Protein AF-A0A845MLA7-F1 (afdb_monomer_lite)

Structure (mmCIF, N/CA/C/O backbone):
data_AF-A0A845MLA7-F1
#
_entry.id   AF-A0A845MLA7-F1
#
loop_
_atom_site.group_PDB
_atom_site.id
_atom_site.type_symbol
_atom_site.label_atom_id
_atom_site.label_alt_id
_atom_site.label_comp_id
_atom_site.label_asym_id
_atom_site.label_entity_id
_atom_site.label_seq_id
_atom_site.pdbx_PDB_ins_code
_atom_site.Cartn_x
_atom_site.Cartn_y
_atom_site.Cartn_z
_atom_site.occupancy
_atom_site.B_iso_or_equiv
_atom_site.auth_seq_id
_atom_site.auth_comp_id
_atom_site.auth_asym_id
_atom_site.auth_atom_id
_atom_site.pdbx_PDB_model_num
ATOM 1 N N . MET A 1 1 ? 20.011 2.304 14.618 1.00 33.16 1 MET A N 1
ATOM 2 C CA . MET A 1 1 ? 18.875 3.103 14.116 1.00 33.16 1 MET A CA 1
ATOM 3 C C . MET A 1 1 ? 17.621 2.473 14.698 1.00 33.16 1 MET A C 1
ATOM 5 O O . MET A 1 1 ? 17.238 1.398 14.261 1.00 33.16 1 MET A O 1
ATOM 9 N N . SER A 1 2 ? 17.102 3.039 15.788 1.00 32.16 2 SER A N 1
ATOM 10 C CA . SER A 1 2 ? 15.850 2.585 16.397 1.00 32.16 2 SER A CA 1
ATOM 11 C C . SER A 1 2 ? 14.728 3.109 15.516 1.00 32.16 2 SER A C 1
ATOM 13 O O . SER A 1 2 ? 14.552 4.321 15.430 1.00 32.16 2 SER A O 1
ATOM 15 N N . VAL A 1 3 ? 14.029 2.226 14.806 1.00 47.16 3 VAL A N 1
ATOM 16 C CA . VAL A 1 3 ? 12.743 2.590 14.215 1.00 47.16 3 VAL A CA 1
ATOM 17 C C . VAL A 1 3 ? 11.811 2.754 15.406 1.00 47.16 3 VAL A C 1
ATOM 19 O O . VAL A 1 3 ? 11.286 1.766 15.922 1.00 47.16 3 VAL A O 1
ATOM 22 N N . GLU A 1 4 ? 11.682 3.985 15.904 1.00 43.28 4 GLU A N 1
ATOM 23 C CA . GLU A 1 4 ? 10.566 4.371 16.759 1.00 43.28 4 GLU A CA 1
ATOM 24 C C . GLU A 1 4 ? 9.306 4.087 15.951 1.00 43.28 4 GLU A C 1
ATOM 26 O O . GLU A 1 4 ? 8.858 4.866 15.114 1.00 43.28 4 GLU A O 1
ATOM 31 N N . SER A 1 5 ? 8.805 2.872 16.131 1.00 49.62 5 SER A N 1
ATOM 32 C CA . SER A 1 5 ? 7.547 2.426 15.580 1.00 49.62 5 SER A CA 1
ATOM 33 C C . SER A 1 5 ? 6.517 3.242 16.333 1.00 49.62 5 SER A C 1
ATOM 35 O O . SER A 1 5 ? 6.171 2.894 17.459 1.00 49.62 5 SER A O 1
ATOM 37 N N . ASN A 1 6 ? 6.141 4.393 15.772 1.00 54.09 6 ASN A N 1
ATOM 38 C CA . ASN A 1 6 ? 5.117 5.265 16.318 1.00 54.09 6 ASN A CA 1
ATOM 39 C C . ASN A 1 6 ? 3.860 4.413 16.488 1.00 54.09 6 ASN A C 1
ATOM 41 O O . ASN A 1 6 ? 3.143 4.185 15.526 1.00 54.09 6 ASN A O 1
ATOM 45 N N . SER A 1 7 ? 3.622 3.860 17.677 1.00 56.94 7 SER A N 1
ATOM 46 C CA . SER A 1 7 ? 2.617 2.808 17.884 1.00 56.94 7 SER A CA 1
ATOM 47 C C . SER A 1 7 ? 1.193 3.268 17.560 1.00 56.94 7 SER A C 1
ATOM 49 O O . SER A 1 7 ? 0.292 2.439 17.461 1.00 56.94 7 SER A O 1
ATOM 51 N N . LYS A 1 8 ? 1.013 4.578 17.356 1.00 68.25 8 LYS A N 1
ATOM 52 C CA . LYS A 1 8 ? -0.233 5.249 17.001 1.00 68.25 8 LYS A CA 1
ATOM 53 C C . LYS A 1 8 ? -0.383 5.582 15.518 1.00 68.25 8 LYS A C 1
ATOM 55 O O . LYS A 1 8 ? -1.481 5.929 15.113 1.00 68.25 8 LYS A O 1
ATOM 60 N N . TRP A 1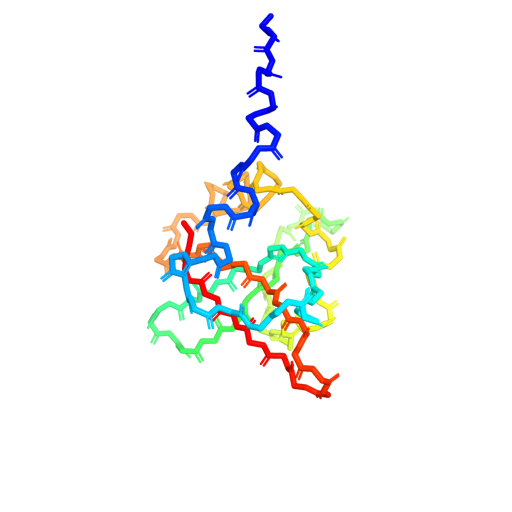 9 ? 0.648 5.410 14.683 1.00 73.81 9 TRP A N 1
ATOM 61 C CA . TRP A 1 9 ? 0.561 5.770 13.258 1.00 73.81 9 TRP A CA 1
ATOM 62 C C . TRP A 1 9 ? -0.645 5.109 12.573 1.00 73.81 9 TRP A C 1
ATOM 64 O O . TRP A 1 9 ? -1.331 5.731 11.776 1.00 73.81 9 TRP A O 1
ATOM 74 N N . PHE A 1 10 ? -0.934 3.857 12.937 1.00 70.31 10 PHE A N 1
ATOM 75 C CA . PHE A 1 10 ? -2.044 3.097 12.383 1.00 70.31 10 PHE A CA 1
ATOM 76 C C . PHE A 1 10 ? -3.411 3.620 12.841 1.00 70.31 10 PHE A C 1
ATOM 78 O O . PHE A 1 10 ? -4.334 3.694 12.034 1.00 70.31 10 PHE A O 1
ATOM 85 N N . SER A 1 11 ? -3.554 3.979 14.122 1.00 73.75 11 SER A N 1
ATOM 86 C CA . SER A 1 11 ? -4.801 4.556 14.633 1.00 73.75 11 SER A CA 1
ATOM 87 C C . SER A 1 11 ? -5.050 5.939 14.050 1.00 73.75 11 SER A C 1
ATOM 89 O O . SER A 1 11 ? -6.160 6.198 13.599 1.00 73.75 11 SER A O 1
ATOM 91 N N . ASP A 1 12 ? -4.010 6.772 13.993 1.00 81.12 12 ASP A N 1
ATOM 92 C CA . ASP A 1 12 ? -4.085 8.137 13.474 1.00 81.12 12 ASP A CA 1
ATOM 93 C C . ASP A 1 12 ? -4.434 8.113 11.975 1.00 81.12 12 ASP A C 1
ATOM 95 O O . ASP A 1 12 ? -5.314 8.841 11.528 1.00 81.12 12 ASP A O 1
ATOM 99 N N . PHE A 1 13 ? -3.836 7.190 11.212 1.00 78.25 13 PHE A N 1
ATOM 100 C CA . PHE A 1 13 ? -4.143 6.982 9.796 1.00 78.25 13 PHE A CA 1
ATOM 101 C C . PHE A 1 13 ? -5.575 6.477 9.560 1.00 78.25 13 PHE A C 1
ATOM 103 O O . PHE A 1 13 ? -6.254 6.933 8.641 1.00 78.25 13 PHE A O 1
ATOM 110 N N . MET A 1 14 ? -6.069 5.544 10.385 1.00 80.31 14 MET A N 1
ATOM 111 C CA . MET A 1 14 ? -7.467 5.104 10.290 1.00 80.31 14 MET A CA 1
ATOM 112 C C . MET A 1 14 ? -8.447 6.234 10.629 1.00 80.31 14 MET A C 1
ATOM 114 O O . MET A 1 14 ? -9.488 6.329 9.981 1.00 80.31 14 MET A O 1
ATOM 118 N N . GLU A 1 15 ? -8.125 7.074 11.616 1.00 84.31 15 GLU A N 1
ATOM 119 C CA . GLU A 1 15 ? -8.935 8.236 11.994 1.00 84.31 15 GLU A CA 1
ATOM 120 C C . GLU A 1 15 ? -8.953 9.295 10.883 1.00 84.31 15 GLU A C 1
ATOM 122 O O . GLU A 1 15 ? -10.031 9.746 10.495 1.00 84.31 15 GLU A O 1
ATOM 127 N N . GLU A 1 16 ? -7.793 9.621 10.306 1.00 85.00 16 GLU A N 1
ATOM 128 C CA . GLU A 1 16 ? -7.656 10.572 9.195 1.00 85.00 16 GLU A CA 1
ATOM 129 C C . GLU A 1 16 ? -8.461 10.143 7.962 1.00 85.00 16 GLU A C 1
ATOM 131 O O . GLU A 1 16 ? -9.163 10.949 7.351 1.00 85.00 16 GLU A O 1
ATOM 136 N N . LEU A 1 17 ? -8.423 8.851 7.628 1.00 83.06 17 LEU A N 1
ATOM 137 C CA . LEU A 1 17 ? -9.182 8.292 6.511 1.00 83.06 17 LEU A CA 1
ATOM 138 C C . LEU A 1 17 ? -10.667 8.047 6.834 1.00 83.06 17 LEU A C 1
ATOM 140 O O . LEU A 1 17 ? -11.417 7.594 5.965 1.00 83.06 17 LEU A O 1
ATOM 144 N N . GLY A 1 18 ? -11.108 8.305 8.071 1.00 84.62 18 GLY A N 1
ATOM 145 C CA . GLY A 1 18 ? -12.478 8.041 8.516 1.00 84.62 18 GLY A CA 1
ATOM 146 C C . GLY A 1 18 ? -12.864 6.562 8.420 1.00 84.62 18 GLY A C 1
ATOM 147 O O . GLY A 1 18 ? -14.032 6.232 8.185 1.00 84.62 18 GLY A O 1
ATOM 148 N N . LEU A 1 19 ? -11.886 5.660 8.546 1.00 85.31 19 LEU A N 1
ATOM 149 C CA . LEU A 1 19 ? -12.110 4.235 8.384 1.00 85.31 19 LEU A CA 1
ATOM 150 C C . LEU A 1 19 ? -12.855 3.655 9.592 1.00 85.31 19 LEU A C 1
ATOM 152 O O . LEU A 1 19 ? -12.545 3.972 10.741 1.00 85.31 19 LEU A O 1
ATOM 156 N N . PRO A 1 20 ? -13.820 2.747 9.366 1.00 84.38 20 PRO A N 1
ATOM 157 C CA . PRO A 1 20 ? -14.489 2.047 10.452 1.00 84.38 20 PRO A CA 1
ATOM 158 C C . PRO A 1 20 ? -13.501 1.284 11.339 1.00 84.38 20 PRO A C 1
ATOM 160 O O . PRO A 1 20 ? -12.532 0.706 10.847 1.00 84.38 20 PRO A O 1
ATOM 163 N N . SER A 1 21 ? -13.807 1.158 12.629 1.00 80.38 21 SER A N 1
ATOM 164 C CA . SER A 1 21 ? -12.975 0.414 13.588 1.00 80.38 21 SER A CA 1
ATOM 165 C C . SER A 1 21 ? -12.845 -1.086 13.286 1.00 80.38 21 SER A C 1
ATOM 167 O O . SER A 1 21 ? -11.962 -1.747 13.824 1.00 80.38 21 SER A O 1
ATOM 169 N N . ASN A 1 22 ? -13.702 -1.636 12.419 1.00 84.62 22 ASN A N 1
ATOM 170 C CA . ASN A 1 22 ? -13.618 -3.015 11.931 1.00 84.62 22 ASN A CA 1
ATOM 171 C C . ASN A 1 22 ? -12.799 -3.165 10.633 1.00 84.62 22 ASN A C 1
ATOM 173 O O . ASN A 1 22 ? -12.845 -4.228 10.010 1.00 84.62 22 ASN A O 1
ATOM 177 N N . SER A 1 23 ? -12.087 -2.120 10.208 1.00 87.12 23 SER A N 1
ATOM 178 C CA . SER A 1 23 ? -11.186 -2.171 9.056 1.00 87.12 23 SER A CA 1
ATOM 179 C C . SER A 1 23 ? -9.964 -3.027 9.374 1.00 87.12 23 SER A C 1
ATOM 181 O O . SER A 1 23 ? -9.306 -2.841 10.394 1.00 87.12 23 SER A O 1
ATOM 183 N N . ILE A 1 24 ? -9.643 -3.967 8.487 1.00 88.62 24 ILE A N 1
ATOM 184 C CA . ILE A 1 24 ? -8.504 -4.873 8.652 1.00 88.62 24 ILE A CA 1
ATOM 185 C C . ILE A 1 24 ? -7.462 -4.548 7.592 1.00 88.62 24 ILE A C 1
ATOM 187 O O . ILE A 1 24 ? -7.696 -4.769 6.402 1.00 88.62 24 ILE A O 1
ATOM 191 N N . PHE A 1 25 ? -6.298 -4.076 8.024 1.00 87.88 25 PHE A N 1
ATOM 192 C CA . PHE A 1 25 ? -5.154 -3.861 7.145 1.00 87.88 25 PHE A CA 1
ATOM 193 C C . PHE A 1 25 ? -4.650 -5.180 6.547 1.00 87.88 25 PHE A C 1
ATOM 195 O O . PHE A 1 25 ? -4.490 -6.170 7.258 1.00 87.88 25 PHE A O 1
ATOM 202 N N . GLN A 1 26 ? -4.414 -5.194 5.236 1.00 89.06 26 GLN A N 1
ATOM 203 C CA . GLN A 1 26 ? -3.965 -6.374 4.487 1.00 89.06 26 GLN A CA 1
ATOM 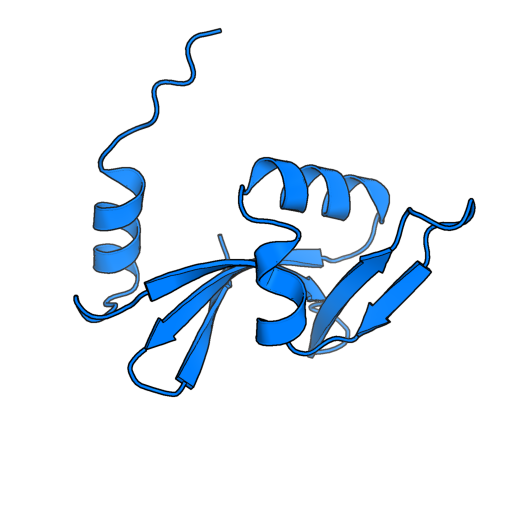204 C C . GLN A 1 26 ? -2.512 -6.279 4.012 1.00 89.06 26 GLN A C 1
ATOM 206 O O . GLN A 1 26 ? -1.937 -7.292 3.618 1.00 89.06 26 GLN A O 1
ATOM 211 N N . GLY A 1 27 ? -1.932 -5.080 4.007 1.00 89.19 27 GLY A N 1
ATOM 212 C CA . GLY A 1 27 ? -0.627 -4.803 3.415 1.00 89.19 27 GLY A CA 1
ATOM 213 C C . GLY A 1 27 ? -0.685 -3.628 2.449 1.00 89.19 27 GLY A C 1
ATOM 214 O O . GLY A 1 27 ? -1.698 -2.938 2.328 1.00 89.19 27 GLY A O 1
ATOM 215 N N . TYR A 1 28 ? 0.416 -3.420 1.744 1.00 90.38 28 TYR A N 1
ATOM 216 C CA . TYR A 1 28 ? 0.560 -2.377 0.741 1.00 90.38 28 TYR A CA 1
ATOM 217 C C . TYR A 1 28 ? 0.456 -2.963 -0.666 1.00 90.38 28 TYR A C 1
ATOM 219 O O . TYR A 1 28 ? 0.745 -4.135 -0.909 1.00 90.38 28 TYR A O 1
ATOM 227 N N . VAL A 1 29 ? 0.047 -2.138 -1.617 1.00 92.31 29 VAL A N 1
ATOM 228 C CA . VAL A 1 29 ? -0.028 -2.474 -3.040 1.00 92.31 29 VAL A CA 1
ATOM 229 C C . VAL A 1 29 ? 0.548 -1.328 -3.858 1.00 92.31 29 VAL A C 1
ATOM 231 O O . VAL A 1 29 ? 0.607 -0.194 -3.389 1.00 92.31 29 VAL A O 1
ATOM 234 N N . LEU A 1 30 ? 1.000 -1.632 -5.071 1.00 91.94 30 LEU A N 1
ATOM 235 C CA . LEU A 1 30 ? 1.502 -0.624 -6.000 1.00 91.94 30 LEU A CA 1
ATOM 236 C C . LEU A 1 30 ? 0.378 -0.271 -6.961 1.00 91.94 30 LEU A C 1
ATOM 238 O O . LEU A 1 30 ? -0.231 -1.176 -7.531 1.00 91.94 30 LEU A O 1
ATOM 242 N N . TYR A 1 31 ? 0.103 1.009 -7.138 1.00 91.50 31 TYR A N 1
ATOM 243 C CA . TYR A 1 31 ? -0.925 1.509 -8.036 1.00 91.50 31 TYR A CA 1
ATOM 244 C C . TYR A 1 31 ? -0.276 2.334 -9.147 1.00 91.50 31 TYR A C 1
ATOM 246 O O . TYR A 1 31 ? 0.532 3.215 -8.876 1.00 91.50 31 TYR A O 1
ATOM 254 N N . ASN A 1 32 ? -0.592 2.013 -10.398 1.00 91.06 32 ASN A N 1
ATOM 255 C CA . ASN A 1 32 ? -0.141 2.752 -11.569 1.00 91.06 32 ASN A CA 1
ATOM 256 C C . ASN A 1 32 ? -1.197 3.787 -11.936 1.00 91.06 32 ASN A C 1
ATOM 258 O O . ASN A 1 32 ? -2.318 3.427 -12.302 1.00 91.06 32 ASN A O 1
ATOM 262 N N . THR A 1 33 ? -0.823 5.059 -11.837 1.00 87.25 33 THR A N 1
ATOM 263 C CA . THR A 1 33 ? -1.733 6.184 -12.068 1.00 87.25 33 THR A CA 1
ATOM 264 C C . THR A 1 33 ? -2.050 6.389 -13.547 1.00 87.25 33 THR A C 1
ATOM 266 O O . THR A 1 33 ? -3.141 6.843 -13.874 1.00 87.25 33 THR A O 1
ATOM 269 N N . GLU A 1 34 ? -1.147 6.012 -14.455 1.00 88.56 34 GLU A N 1
ATOM 270 C CA . GLU A 1 34 ? -1.368 6.130 -15.901 1.00 88.56 34 GLU A CA 1
ATOM 271 C C . GLU A 1 34 ? -2.371 5.098 -16.424 1.00 88.56 34 GLU A C 1
ATOM 273 O O . GLU A 1 34 ? -3.138 5.379 -17.343 1.00 88.56 34 GLU A O 1
ATOM 278 N N . HIS A 1 35 ? -2.356 3.896 -15.847 1.00 86.75 35 HIS A N 1
ATOM 279 C CA . HIS A 1 35 ? -3.151 2.760 -16.317 1.00 86.75 35 HIS A CA 1
ATOM 280 C C . HIS A 1 35 ? -4.349 2.432 -15.421 1.00 86.75 35 HIS A C 1
ATOM 282 O O . HIS A 1 35 ? -5.047 1.457 -15.697 1.00 86.75 35 HIS A O 1
ATOM 288 N N . ASP A 1 36 ? -4.573 3.216 -14.362 1.00 88.69 36 ASP A N 1
ATOM 289 C CA . ASP A 1 36 ? -5.643 3.021 -13.376 1.00 88.69 36 ASP A CA 1
ATOM 290 C C . ASP A 1 36 ? -5.723 1.564 -12.875 1.00 88.69 36 ASP A C 1
ATOM 292 O O . ASP A 1 36 ? -6.736 0.869 -12.991 1.00 88.69 36 ASP A O 1
ATOM 296 N N . GLY A 1 37 ? -4.599 1.043 -12.370 1.00 88.75 37 GLY A N 1
ATOM 297 C CA . GLY A 1 37 ? -4.504 -0.376 -12.037 1.00 88.75 37 GLY A CA 1
ATOM 298 C C . GLY A 1 37 ? -3.428 -0.731 -11.022 1.00 88.75 37 GLY A C 1
ATOM 299 O O . GLY A 1 37 ? -2.369 -0.113 -10.955 1.00 88.75 37 GLY A O 1
ATOM 300 N N . PHE A 1 38 ? -3.677 -1.788 -10.244 1.00 89.94 38 PHE A N 1
ATOM 301 C CA . PHE A 1 38 ? -2.700 -2.302 -9.285 1.00 89.94 38 PHE A CA 1
ATOM 302 C C . PHE A 1 38 ? -1.679 -3.211 -9.960 1.00 89.94 38 PHE A C 1
ATOM 304 O O . PHE A 1 38 ? -2.037 -4.092 -10.744 1.00 89.94 38 PHE A O 1
ATOM 311 N N . MET A 1 39 ? -0.413 -3.034 -9.603 1.00 89.00 39 MET A N 1
ATOM 312 C CA . MET A 1 39 ? 0.718 -3.752 -10.171 1.00 89.00 39 MET A CA 1
ATOM 313 C C . MET A 1 39 ? 1.455 -4.591 -9.127 1.00 89.00 39 MET A C 1
ATOM 315 O O . MET A 1 39 ? 1.569 -4.253 -7.949 1.00 89.00 39 MET A O 1
ATOM 319 N N . ALA A 1 40 ? 1.990 -5.704 -9.606 1.00 84.75 40 ALA A N 1
ATOM 320 C CA . ALA A 1 40 ? 2.850 -6.623 -8.888 1.00 84.75 40 ALA A CA 1
ATOM 321 C C . ALA A 1 40 ? 4.192 -6.742 -9.600 1.00 84.75 40 ALA A C 1
ATOM 323 O O . ALA A 1 40 ? 4.234 -6.820 -10.829 1.00 84.75 40 ALA A O 1
ATOM 324 N N . ILE A 1 41 ? 5.272 -6.846 -8.824 1.00 79.12 41 ILE A N 1
ATOM 325 C CA . ILE A 1 41 ? 6.601 -7.169 -9.347 1.00 79.12 41 ILE A CA 1
ATOM 326 C C . ILE A 1 41 ? 6.978 -8.571 -8.910 1.00 79.12 41 ILE A C 1
ATOM 328 O O . ILE A 1 41 ? 7.144 -8.832 -7.716 1.00 79.12 41 ILE A O 1
ATOM 332 N N . ASN A 1 42 ? 7.191 -9.453 -9.878 1.00 74.38 42 ASN A N 1
ATOM 333 C CA . ASN A 1 42 ? 7.848 -10.719 -9.626 1.00 74.38 42 ASN A CA 1
ATOM 334 C C . ASN A 1 42 ? 9.340 -10.599 -9.972 1.00 74.38 42 ASN A C 1
ATOM 336 O O . ASN A 1 42 ? 9.697 -10.405 -11.133 1.00 74.38 42 ASN A O 1
ATOM 340 N N . LYS A 1 43 ? 10.201 -10.702 -8.951 1.00 66.81 43 LYS A N 1
ATOM 341 C CA . LYS A 1 43 ? 11.669 -10.699 -9.084 1.00 66.81 43 LYS A CA 1
ATOM 342 C C . LYS A 1 43 ? 12.285 -12.112 -9.035 1.00 66.81 43 LYS A C 1
ATOM 344 O O . LYS A 1 43 ? 13.503 -12.226 -9.070 1.00 66.81 43 LYS A O 1
ATOM 349 N N . GLU A 1 44 ? 11.482 -13.177 -8.928 1.00 65.19 44 GLU A N 1
ATOM 350 C CA . GLU A 1 44 ? 11.968 -14.562 -8.757 1.00 65.19 44 GLU A CA 1
ATOM 351 C C . GLU A 1 44 ? 12.568 -15.150 -10.041 1.00 65.19 44 GLU A C 1
ATOM 353 O O . GLU A 1 44 ? 13.441 -16.012 -9.986 1.00 65.19 44 GLU A O 1
ATOM 358 N N . THR A 1 45 ? 12.152 -14.666 -11.209 1.00 55.09 45 THR A N 1
ATOM 359 C CA . THR A 1 45 ? 12.789 -15.004 -12.485 1.00 55.09 45 THR A CA 1
ATOM 360 C C . THR A 1 45 ? 13.782 -13.901 -12.814 1.00 55.09 45 THR A C 1
ATOM 362 O O . THR A 1 45 ? 13.401 -12.744 -12.709 1.00 55.09 45 THR A O 1
ATOM 365 N N . GLY A 1 46 ? 15.020 -14.211 -13.217 1.00 63.34 46 GLY A N 1
ATOM 366 C CA . GLY A 1 46 ? 16.144 -13.256 -13.357 1.00 63.34 46 GLY A CA 1
ATOM 367 C C . GLY A 1 46 ? 15.936 -12.002 -14.232 1.00 63.34 46 GLY A C 1
ATOM 368 O O . GLY A 1 46 ? 16.859 -11.207 -14.376 1.00 63.34 46 GLY A O 1
ATOM 369 N N . GLN A 1 47 ? 14.741 -11.799 -14.788 1.00 64.12 47 GLN A N 1
ATOM 370 C CA . GLN A 1 47 ? 14.231 -10.513 -15.247 1.00 64.12 47 GLN A CA 1
ATOM 371 C C . GLN A 1 47 ? 12.966 -10.147 -14.451 1.00 64.12 47 GLN A C 1
ATOM 373 O O . GLN A 1 47 ? 12.007 -10.929 -14.470 1.00 64.12 47 GLN A O 1
ATOM 378 N N . PRO A 1 48 ? 12.928 -8.976 -13.787 1.00 69.38 48 PRO A N 1
ATOM 379 C CA . PRO A 1 48 ? 11.728 -8.490 -13.119 1.00 69.38 48 PRO A CA 1
ATOM 380 C C . PRO A 1 48 ? 10.564 -8.423 -14.107 1.00 69.38 48 PRO A C 1
ATOM 382 O O . PRO A 1 48 ? 10.675 -7.785 -15.153 1.00 69.38 48 PRO A O 1
ATOM 385 N N . ARG A 1 49 ? 9.451 -9.084 -13.784 1.00 77.81 49 ARG A N 1
ATOM 386 C CA . ARG A 1 49 ? 8.215 -8.994 -14.568 1.00 77.81 49 ARG A CA 1
ATOM 387 C C 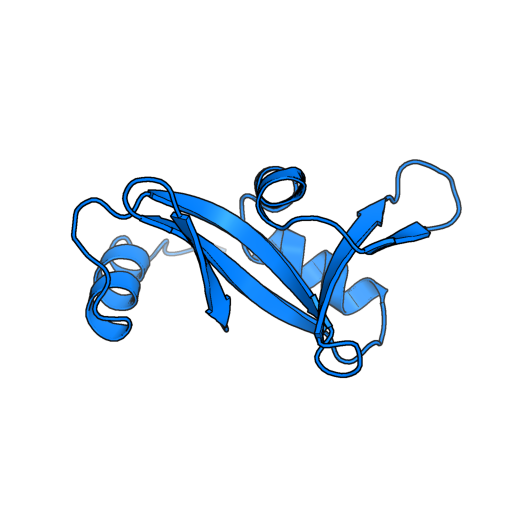. ARG A 1 49 ? 7.163 -8.230 -13.794 1.00 77.81 49 ARG A C 1
ATOM 389 O O . ARG A 1 49 ? 6.922 -8.516 -12.618 1.00 77.81 49 ARG A O 1
ATOM 396 N N . THR A 1 50 ? 6.536 -7.280 -14.473 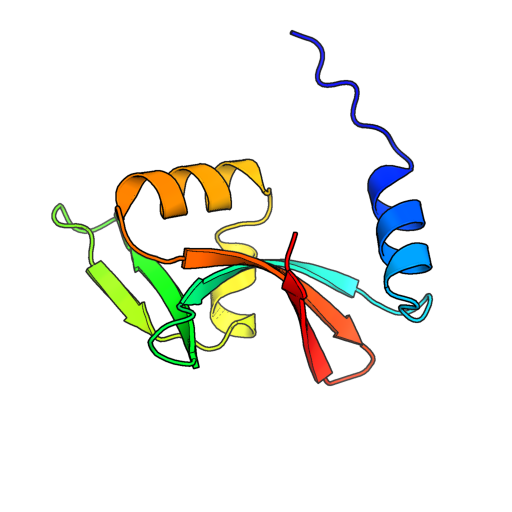1.00 82.88 50 THR A N 1
ATOM 397 C CA . THR A 1 50 ? 5.409 -6.517 -13.957 1.00 82.88 50 THR A CA 1
ATOM 398 C C . THR A 1 50 ? 4.100 -7.104 -14.467 1.00 82.88 50 THR A C 1
ATOM 400 O O . THR A 1 50 ? 3.973 -7.480 -15.632 1.00 82.88 50 THR A O 1
ATOM 403 N N . HIS A 1 51 ? 3.119 -7.218 -13.576 1.00 83.69 51 HIS A N 1
ATOM 404 C CA . HIS A 1 51 ? 1.794 -7.732 -13.906 1.00 83.69 51 HIS A CA 1
ATOM 405 C C . HIS A 1 51 ? 0.721 -6.890 -13.229 1.00 83.69 51 HIS A C 1
ATOM 407 O O . HIS A 1 51 ? 0.860 -6.551 -12.055 1.00 83.69 51 HIS A O 1
ATOM 413 N N . TYR A 1 52 ? -0.371 -6.614 -13.941 1.00 87.38 52 TYR A N 1
ATOM 414 C CA . TYR A 1 52 ? -1.576 -6.077 -13.319 1.00 87.38 52 TYR A CA 1
ATOM 415 C C . TYR A 1 52 ? -2.275 -7.170 -12.518 1.00 87.38 52 TYR A C 1
ATOM 417 O O . TYR A 1 52 ? -2.477 -8.287 -13.001 1.00 87.38 52 TYR A O 1
ATOM 425 N N . VAL A 1 53 ? -2.626 -6.855 -11.277 1.00 85.12 53 VAL A N 1
ATOM 426 C CA . VAL A 1 53 ? -3.154 -7.818 -10.312 1.00 85.12 53 VAL A CA 1
ATOM 427 C C . VAL A 1 53 ? -4.351 -7.251 -9.571 1.00 85.12 53 VAL A C 1
ATOM 429 O O . VAL A 1 53 ? -4.535 -6.044 -9.455 1.00 85.12 53 VAL A O 1
ATOM 432 N N . ARG A 1 54 ? -5.166 -8.140 -9.000 1.00 86.38 54 ARG A N 1
ATOM 433 C CA . ARG A 1 54 ? -6.121 -7.721 -7.972 1.00 86.38 54 ARG A CA 1
ATOM 434 C C . ARG A 1 54 ? -5.346 -7.387 -6.695 1.00 86.38 54 ARG A C 1
ATOM 436 O O . ARG A 1 54 ? -4.508 -8.197 -6.293 1.00 86.38 54 ARG A O 1
ATOM 443 N N . PRO A 1 55 ? -5.656 -6.280 -6.004 1.00 81.44 55 PRO A N 1
ATOM 444 C CA . PRO A 1 55 ? -4.891 -5.850 -4.835 1.00 81.44 55 PRO A CA 1
ATOM 445 C C . PRO A 1 55 ? -4.926 -6.899 -3.711 1.00 81.44 55 PRO A C 1
ATOM 447 O O . PRO A 1 55 ? -3.906 -7.194 -3.091 1.00 81.44 55 PRO A O 1
ATOM 450 N N . SER A 1 56 ? -6.065 -7.577 -3.535 1.00 82.38 56 SER A N 1
ATOM 451 C CA . SER A 1 56 ? -6.230 -8.675 -2.573 1.00 82.38 56 SER A CA 1
ATOM 452 C C . SER A 1 56 ? -5.303 -9.869 -2.822 1.00 82.38 56 SER A C 1
ATOM 454 O O . SER A 1 56 ? -4.991 -10.609 -1.896 1.00 82.38 56 SER A O 1
ATOM 456 N N . ALA A 1 57 ? -4.877 -10.087 -4.070 1.00 81.06 57 ALA A N 1
ATOM 457 C CA . ALA A 1 57 ? -4.004 -11.197 -4.428 1.00 81.06 57 ALA A CA 1
ATOM 458 C C . ALA A 1 57 ? -2.531 -10.903 -4.126 1.00 81.06 57 ALA A C 1
ATOM 460 O O . ALA A 1 57 ? -1.737 -11.837 -4.112 1.00 81.06 57 ALA A O 1
ATOM 461 N N . TRP A 1 58 ? -2.156 -9.640 -3.891 1.00 82.44 58 TRP A N 1
ATOM 462 C CA . TRP A 1 58 ? -0.749 -9.239 -3.821 1.00 82.44 58 TRP A CA 1
ATOM 463 C C . TRP A 1 58 ? -0.354 -8.457 -2.567 1.00 82.44 58 TRP A C 1
ATOM 465 O O . TRP A 1 58 ? 0.832 -8.394 -2.260 1.00 82.44 58 TRP A O 1
ATOM 475 N N . ALA A 1 59 ? -1.307 -7.933 -1.791 1.00 80.06 59 ALA A N 1
ATOM 476 C CA . ALA A 1 59 ? -1.003 -7.162 -0.579 1.00 80.06 59 ALA A CA 1
ATOM 477 C C . ALA A 1 59 ? -0.096 -7.904 0.422 1.00 80.06 59 ALA A C 1
ATOM 479 O O . ALA A 1 59 ? 0.805 -7.313 1.011 1.00 80.06 59 ALA A O 1
ATOM 480 N N . HIS A 1 60 ? -0.247 -9.227 0.533 1.00 80.75 60 HIS A N 1
ATOM 481 C CA . HIS A 1 60 ? 0.586 -10.068 1.398 1.00 80.75 60 HIS A CA 1
ATOM 482 C C . HIS A 1 60 ? 2.074 -10.112 0.994 1.00 80.75 60 HIS A C 1
ATOM 484 O O . HIS A 1 60 ? 2.905 -10.551 1.786 1.00 80.75 60 HIS A O 1
ATOM 490 N N . ARG A 1 61 ? 2.427 -9.694 -0.232 1.00 79.00 61 ARG A N 1
ATOM 491 C CA . ARG A 1 61 ? 3.819 -9.605 -0.709 1.00 79.00 61 ARG A CA 1
ATOM 492 C C . ARG A 1 61 ? 4.502 -8.312 -0.264 1.00 79.00 61 ARG A C 1
ATOM 494 O O . ARG A 1 61 ? 5.729 -8.281 -0.217 1.00 79.00 61 ARG A O 1
ATOM 501 N N . TYR A 1 62 ? 3.734 -7.288 0.116 1.00 84.81 62 TYR A N 1
ATOM 502 C CA . TYR A 1 62 ? 4.242 -6.059 0.727 1.00 84.81 62 TYR A CA 1
ATOM 503 C C . TYR A 1 62 ? 3.571 -5.822 2.088 1.00 84.81 62 TYR A C 1
ATOM 505 O O . TYR A 1 62 ? 2.808 -4.872 2.250 1.00 84.81 62 TYR A O 1
ATOM 513 N N . PRO A 1 63 ? 3.849 -6.663 3.101 1.00 82.25 63 PRO A N 1
ATOM 514 C CA . PRO A 1 63 ? 3.292 -6.473 4.442 1.00 82.25 63 PRO A CA 1
ATOM 515 C C . PRO A 1 63 ? 3.790 -5.184 5.119 1.00 82.25 63 PRO A C 1
ATOM 517 O O . PRO A 1 63 ? 3.143 -4.683 6.034 1.00 82.25 63 PRO A O 1
ATOM 520 N N . TYR A 1 64 ? 4.920 -4.634 4.659 1.00 83.69 64 TYR A N 1
ATOM 521 C CA . TYR A 1 64 ? 5.548 -3.427 5.193 1.00 83.69 64 TYR A CA 1
ATOM 522 C C . TYR A 1 64 ? 5.803 -2.409 4.082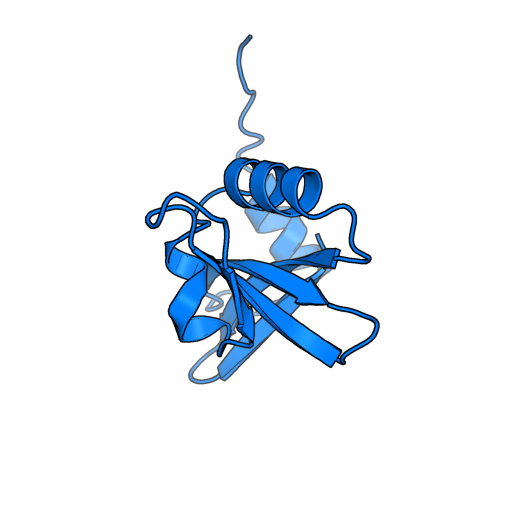 1.00 83.69 64 TYR A C 1
ATOM 524 O O . TYR A 1 64 ? 6.208 -2.789 2.980 1.00 83.69 64 TYR A O 1
ATOM 532 N N . ILE A 1 65 ? 5.646 -1.120 4.400 1.00 82.81 65 ILE A N 1
ATOM 533 C CA . ILE A 1 65 ? 5.779 -0.027 3.427 1.00 82.81 65 ILE A CA 1
ATOM 534 C C . ILE A 1 65 ? 7.156 -0.015 2.767 1.00 82.81 65 ILE A C 1
ATOM 536 O O . ILE A 1 65 ? 7.256 0.216 1.570 1.00 82.81 65 ILE A O 1
ATOM 540 N N . GLN A 1 66 ? 8.209 -0.376 3.506 1.00 85.75 66 GLN A N 1
ATOM 541 C CA . GLN A 1 66 ? 9.573 -0.425 2.986 1.00 85.75 66 GLN A CA 1
ATOM 542 C C . GLN A 1 66 ? 9.718 -1.398 1.806 1.00 85.75 66 GLN A C 1
ATOM 544 O O . GLN A 1 66 ? 10.384 -1.073 0.828 1.00 85.75 66 GLN A O 1
ATOM 549 N N . LEU A 1 67 ? 9.030 -2.546 1.843 1.00 83.81 67 LEU A N 1
ATOM 550 C CA . LEU A 1 67 ? 9.047 -3.510 0.738 1.00 83.81 67 LEU A CA 1
ATOM 551 C C . LEU A 1 67 ? 8.318 -2.968 -0.500 1.00 83.81 67 LEU A C 1
ATOM 553 O O . LEU A 1 67 ? 8.761 -3.211 -1.622 1.00 83.81 67 LEU A O 1
ATOM 557 N N . ALA A 1 68 ? 7.231 -2.214 -0.304 1.00 85.44 68 ALA A N 1
ATOM 558 C CA . ALA A 1 68 ? 6.553 -1.512 -1.393 1.00 85.44 68 ALA A CA 1
ATOM 559 C C . ALA A 1 68 ? 7.432 -0.381 -1.957 1.00 85.44 68 ALA A C 1
ATOM 561 O O . ALA A 1 68 ? 7.567 -0.257 -3.171 1.00 85.44 68 ALA A O 1
ATOM 562 N N . SER A 1 69 ? 8.108 0.389 -1.101 1.00 86.00 69 SER A N 1
ATOM 563 C CA . SER A 1 69 ? 9.034 1.451 -1.513 1.00 86.00 69 SER A CA 1
ATOM 564 C C . SER A 1 69 ? 10.207 0.921 -2.334 1.00 86.00 69 SER A C 1
ATOM 566 O O . SER A 1 69 ? 10.534 1.490 -3.375 1.00 86.00 69 SER A O 1
ATOM 568 N N . ASP A 1 70 ? 10.816 -0.189 -1.917 1.00 85.94 70 ASP A N 1
ATOM 569 C CA . ASP A 1 70 ? 11.902 -0.830 -2.664 1.00 85.94 70 ASP A CA 1
ATOM 570 C C . ASP A 1 70 ? 11.426 -1.372 -4.021 1.00 85.94 70 ASP A C 1
ATOM 572 O O . ASP A 1 70 ? 12.184 -1.409 -4.996 1.00 85.94 70 ASP A O 1
ATOM 576 N N . ALA A 1 71 ? 10.159 -1.781 -4.108 1.00 83.81 71 ALA A N 1
ATOM 577 C CA . ALA A 1 71 ? 9.536 -2.200 -5.353 1.00 83.81 71 ALA A CA 1
ATOM 578 C C . ALA A 1 71 ? 9.323 -1.009 -6.308 1.00 83.81 71 ALA A C 1
ATOM 580 O O . ALA A 1 71 ? 9.785 -1.078 -7.449 1.00 83.81 71 ALA A O 1
ATOM 581 N N . VAL A 1 72 ? 8.737 0.099 -5.837 1.00 85.62 72 VAL A N 1
ATOM 582 C CA . VAL A 1 72 ? 8.560 1.338 -6.625 1.00 85.62 72 VAL A CA 1
ATOM 583 C C . VAL A 1 72 ? 9.893 1.856 -7.156 1.00 85.62 72 VAL A C 1
ATOM 585 O O . VAL A 1 72 ? 10.037 2.083 -8.356 1.00 85.62 72 VAL A O 1
ATOM 588 N N . ARG A 1 73 ? 10.909 1.959 -6.288 1.00 84.06 73 ARG A N 1
ATOM 589 C CA . ARG A 1 73 ? 12.251 2.436 -6.670 1.00 84.06 73 ARG A CA 1
ATOM 590 C C . ARG A 1 73 ? 12.895 1.603 -7.773 1.00 84.06 73 ARG A C 1
ATOM 592 O O . ARG A 1 73 ? 13.726 2.115 -8.510 1.00 84.06 73 ARG A O 1
ATOM 599 N N . SER A 1 74 ? 12.534 0.325 -7.882 1.00 78.69 74 SER A N 1
ATOM 600 C CA . SER A 1 74 ? 13.073 -0.549 -8.923 1.00 78.69 74 SER A CA 1
ATOM 601 C C . SER A 1 74 ? 12.408 -0.404 -10.292 1.00 78.69 74 SER A C 1
ATOM 603 O O . SER A 1 74 ? 12.941 -0.957 -11.249 1.00 78.69 74 SER A O 1
ATOM 605 N N . LEU A 1 75 ? 11.275 0.301 -10.398 1.00 73.44 75 LEU A N 1
ATOM 606 C CA . LEU A 1 75 ? 10.508 0.384 -11.643 1.00 73.44 75 LEU A CA 1
ATOM 607 C C . LEU A 1 75 ? 10.636 1.703 -12.404 1.00 73.44 75 LEU A C 1
ATOM 609 O O . LEU A 1 75 ? 10.297 1.704 -13.577 1.00 73.44 75 LEU A O 1
ATOM 613 N N . ASN A 1 76 ? 11.157 2.788 -11.815 1.00 66.44 76 ASN A N 1
ATOM 614 C CA . ASN A 1 76 ? 11.257 4.107 -12.479 1.00 66.44 76 ASN A CA 1
ATOM 615 C C . ASN A 1 76 ? 9.942 4.600 -13.141 1.00 66.44 76 ASN A C 1
ATOM 617 O O . ASN A 1 76 ? 9.980 5.501 -13.975 1.00 66.44 76 ASN A O 1
ATOM 621 N N . ASP A 1 77 ? 8.798 4.034 -12.750 1.00 69.44 77 ASP A N 1
ATOM 622 C CA . ASP A 1 77 ? 7.464 4.334 -13.276 1.00 69.44 77 ASP A CA 1
ATOM 623 C C . ASP A 1 77 ? 6.693 5.270 -12.333 1.00 69.44 77 ASP A C 1
ATOM 625 O O . ASP A 1 77 ? 7.015 5.401 -11.146 1.00 69.44 77 ASP A O 1
ATOM 629 N N . HIS A 1 78 ? 5.619 5.869 -12.854 1.00 81.12 78 HIS A N 1
ATOM 630 C CA . HIS A 1 78 ? 4.628 6.646 -12.104 1.00 81.12 78 HIS A CA 1
ATOM 631 C C . HIS A 1 78 ? 3.749 5.739 -11.220 1.00 81.12 78 HIS A C 1
ATOM 633 O O . HIS A 1 78 ? 2.566 5.519 -11.486 1.00 81.12 78 HIS A O 1
ATOM 639 N N . LEU A 1 79 ? 4.350 5.170 -10.172 1.00 87.38 79 LEU A N 1
ATOM 640 C CA . LEU A 1 79 ? 3.673 4.293 -9.220 1.00 87.38 79 LEU A CA 1
ATOM 641 C C . LEU A 1 79 ? 3.475 4.969 -7.868 1.00 87.38 79 LEU A C 1
ATOM 643 O O . LEU A 1 79 ? 4.397 5.562 -7.309 1.00 87.38 79 LEU A O 1
ATOM 647 N N . GLU A 1 80 ? 2.292 4.771 -7.305 1.00 91.00 80 GLU A N 1
ATOM 648 C CA . GLU A 1 80 ? 1.949 5.132 -5.937 1.00 91.00 80 GLU A CA 1
ATOM 649 C C . GLU A 1 80 ? 1.886 3.889 -5.049 1.00 91.00 80 GLU A C 1
ATOM 651 O O . GLU A 1 80 ? 1.550 2.788 -5.495 1.00 91.00 80 GLU A O 1
ATOM 656 N N . ILE A 1 81 ? 2.196 4.064 -3.767 1.00 90.38 81 ILE A N 1
ATOM 657 C CA . ILE A 1 81 ? 2.004 3.024 -2.759 1.00 90.38 81 ILE A CA 1
ATOM 658 C C . ILE A 1 81 ? 0.661 3.276 -2.104 1.00 90.38 81 ILE A C 1
ATOM 660 O O . ILE A 1 81 ? 0.417 4.355 -1.575 1.00 90.38 81 ILE A O 1
ATOM 664 N N . HIS A 1 82 ? -0.211 2.277 -2.131 1.00 92.19 82 HIS A N 1
ATOM 665 C CA . HIS A 1 82 ? -1.498 2.349 -1.457 1.00 92.19 82 HIS A CA 1
ATOM 666 C C . HIS A 1 82 ? -1.559 1.323 -0.322 1.00 92.19 82 HIS A C 1
ATOM 668 O O . HIS A 1 82 ? -1.107 0.186 -0.470 1.00 92.19 82 HIS A O 1
ATOM 674 N N . ALA A 1 83 ? -2.141 1.700 0.813 1.00 90.56 83 ALA A N 1
ATOM 675 C CA . ALA A 1 83 ? -2.489 0.804 1.907 1.00 90.56 83 ALA A CA 1
ATOM 676 C C . ALA A 1 83 ? -3.825 0.122 1.603 1.00 90.56 83 ALA A C 1
ATOM 678 O O . ALA A 1 83 ? -4.822 0.791 1.332 1.00 90.56 83 ALA A O 1
ATOM 679 N N . LEU A 1 84 ? -3.856 -1.210 1.662 1.00 91.44 84 LEU A N 1
ATOM 680 C CA . LEU A 1 84 ? -5.048 -2.007 1.395 1.00 91.44 84 LEU A CA 1
ATOM 681 C C . LEU A 1 84 ? -5.744 -2.411 2.696 1.00 91.44 84 LEU A C 1
ATOM 683 O O . LEU A 1 84 ? -5.144 -3.030 3.575 1.00 91.44 84 LEU A O 1
ATOM 687 N N . PHE A 1 85 ? -7.047 -2.157 2.764 1.00 90.44 85 PHE A N 1
ATOM 688 C CA . PHE A 1 85 ? -7.915 -2.539 3.872 1.00 90.44 85 PHE A CA 1
ATOM 689 C C . PHE A 1 85 ? -9.058 -3.426 3.396 1.00 90.44 85 PHE A C 1
ATOM 691 O O . PHE A 1 85 ? -9.576 -3.270 2.291 1.00 90.44 85 PHE A O 1
ATOM 698 N N . VAL A 1 86 ? -9.491 -4.334 4.267 1.00 90.81 86 VAL A N 1
ATOM 699 C CA . VAL A 1 86 ? -10.776 -5.027 4.157 1.00 90.81 86 VAL A CA 1
ATOM 700 C C . VAL A 1 86 ? -11.752 -4.376 5.116 1.00 90.81 86 VAL A C 1
ATOM 702 O O . VAL A 1 86 ? -11.510 -4.331 6.319 1.00 90.81 86 VAL A O 1
ATOM 705 N N . ILE A 1 87 ? -12.872 -3.904 4.580 1.00 88.62 87 ILE A N 1
ATOM 706 C CA . ILE A 1 87 ? -13.938 -3.251 5.337 1.00 88.62 87 ILE A CA 1
ATOM 707 C C . ILE A 1 87 ? -15.213 -4.048 5.078 1.00 88.62 87 ILE A C 1
ATOM 709 O O . ILE A 1 87 ? -15.779 -4.049 3.978 1.00 88.62 87 ILE A O 1
ATOM 713 N N . GLY A 1 88 ? -15.614 -4.836 6.077 1.00 86.69 88 GLY A N 1
ATOM 714 C CA . GLY A 1 88 ? -16.641 -5.864 5.916 1.00 86.69 88 GLY A CA 1
ATOM 715 C C . GLY A 1 88 ? -16.217 -6.937 4.906 1.00 86.69 88 GLY A C 1
ATOM 716 O O . GLY A 1 88 ? -15.464 -7.843 5.239 1.00 86.69 88 GLY A O 1
ATOM 717 N N . LYS A 1 89 ? -16.720 -6.851 3.666 1.00 85.50 89 LYS A N 1
ATOM 718 C CA . LYS A 1 89 ? -16.418 -7.790 2.561 1.00 85.50 89 LYS A CA 1
ATOM 719 C C . LYS A 1 89 ? -15.779 -7.114 1.342 1.00 85.50 89 LYS A C 1
ATOM 721 O O . LYS A 1 89 ? -15.700 -7.722 0.277 1.00 85.50 89 LYS A O 1
ATOM 726 N N . ARG A 1 90 ? -15.395 -5.841 1.461 1.00 88.12 90 ARG A N 1
ATOM 727 C CA . ARG A 1 90 ? -14.858 -5.040 0.355 1.00 88.12 90 ARG A CA 1
ATOM 728 C C . ARG A 1 90 ? -13.410 -4.671 0.624 1.00 88.12 90 ARG A C 1
ATOM 730 O O . ARG A 1 90 ? -13.066 -4.340 1.753 1.00 88.12 90 ARG A O 1
ATOM 737 N N . PHE A 1 91 ? -12.601 -4.712 -0.426 1.00 89.19 91 PHE A N 1
ATOM 738 C CA . PHE A 1 91 ? -11.241 -4.192 -0.404 1.00 89.19 91 PHE A CA 1
ATOM 739 C C . PHE A 1 91 ? -11.262 -2.712 -0.789 1.00 89.19 91 PHE A C 1
ATOM 741 O O . PHE A 1 91 ? -11.905 -2.355 -1.776 1.00 89.19 91 PHE A O 1
ATOM 748 N N . MET A 1 92 ? -10.571 -1.875 -0.022 1.00 90.44 92 MET A N 1
ATOM 749 C CA . MET A 1 92 ? -10.367 -0.456 -0.313 1.00 90.44 92 MET A CA 1
ATOM 750 C C . MET A 1 92 ? -8.886 -0.120 -0.171 1.00 90.44 92 MET A C 1
ATOM 752 O O . MET A 1 92 ? -8.249 -0.566 0.782 1.00 90.44 92 MET A O 1
ATOM 756 N N . ALA A 1 93 ? -8.346 0.619 -1.135 1.00 90.81 93 ALA A N 1
ATOM 757 C CA . ALA A 1 93 ? -6.953 1.035 -1.164 1.00 90.81 93 ALA A CA 1
ATOM 758 C C . ALA A 1 93 ? -6.879 2.560 -1.038 1.00 90.81 93 ALA A C 1
ATOM 760 O O . ALA A 1 93 ? -7.687 3.254 -1.655 1.00 90.81 93 ALA A O 1
ATOM 761 N N . PHE A 1 94 ? -5.937 3.054 -0.241 1.00 89.81 94 PHE A N 1
ATOM 762 C CA . PHE A 1 94 ? -5.737 4.484 -0.002 1.00 89.81 94 PHE A CA 1
ATOM 763 C C . PHE A 1 94 ? -4.269 4.844 -0.217 1.00 89.81 94 PHE A C 1
ATOM 765 O O . PHE A 1 94 ? -3.421 4.078 0.247 1.00 89.81 94 PHE A O 1
ATOM 772 N N . PRO A 1 95 ? -3.952 5.965 -0.886 1.00 88.94 95 PRO A N 1
ATOM 773 C CA . PRO A 1 95 ? -2.571 6.411 -1.048 1.00 88.94 95 PRO A CA 1
ATOM 774 C C . PRO A 1 95 ? -1.919 6.682 0.315 1.00 88.94 95 PRO A C 1
ATOM 776 O O . PRO A 1 95 ? -2.603 7.078 1.262 1.00 88.94 95 PRO A O 1
ATOM 779 N N . VAL A 1 96 ? -0.610 6.428 0.409 1.00 81.44 96 VAL A N 1
ATOM 780 C CA . VAL A 1 96 ? 0.206 6.569 1.632 1.00 81.44 96 VAL A CA 1
ATOM 781 C C . VAL A 1 96 ? 1.486 7.334 1.342 1.00 81.44 96 VAL A C 1
ATOM 783 O O . VAL A 1 96 ? 2.073 7.092 0.263 1.00 81.44 96 VAL A O 1
#

Foldseek 3Di:
DDPPPVVCPVVVVCVVVVHDPPKDWQAKWKAAPVVRFTWDWDPPPVDIDIDTDDCNVCRNVGRDVVSVVVVVVVPPHRIFMWTWIDDPNDIDTHTD

Sequence (96 aa):
MSVESNSKWFSDFMEELGLPSNSIFQGYVLYNTEHDGFMAINKETGQPRTHYVRPSAWAHRYPYIQLASDAVRSLNDHLEIHALFVIGKRFMAFPV

Radius of gyration: 14.01 Å; chains: 1; bounding box: 36×26×34 Å

pLDDT: mean 80.33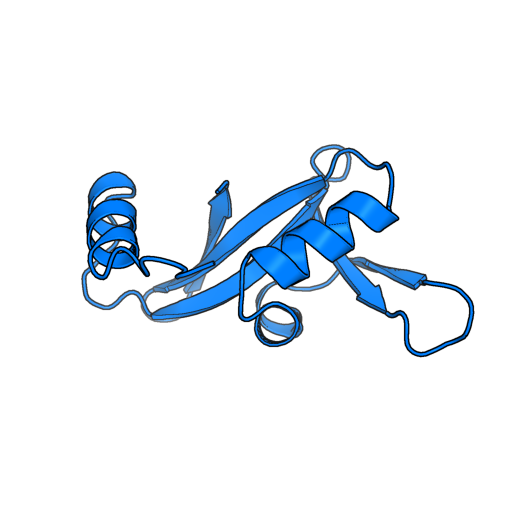, std 12.53, range [32.16, 92.31]

Secondary structure (DSSP, 8-state):
------TTHHHHHHHHTT--TT-EEEEEEEEETTTTEEEEEE-SSSS-EEEE--HHHHGGG-SSHHHHHHHHHTT-SSEEEEEEEEETTEEEEEE-